Protein AF-A0A8B7Z382-F1 (afdb_monomer_lite)

pLDDT: mean 81.54, std 15.94, range [35.25, 98.12]

Organism: Acanthaster planci (NCBI:txid133434)

Foldseek 3Di:
DQDDDDLVQQDAQHKDKGFHPFFDKDQKDKDKQADPPFFAKEKFQAKKWKFWDPDDDDDTDIDIQQQQPFDKDKPAWDDDPRDILGLNNRRNPDQDDAPPRIRMHGGDHIIMMMTGSVDIGRTRMMMTTHHNDPDDDPPHRYD

Structure (mmCIF, N/CA/C/O backbone):
data_AF-A0A8B7Z382-F1
#
_entry.id   AF-A0A8B7Z382-F1
#
loop_
_atom_site.group_PDB
_atom_site.id
_atom_sit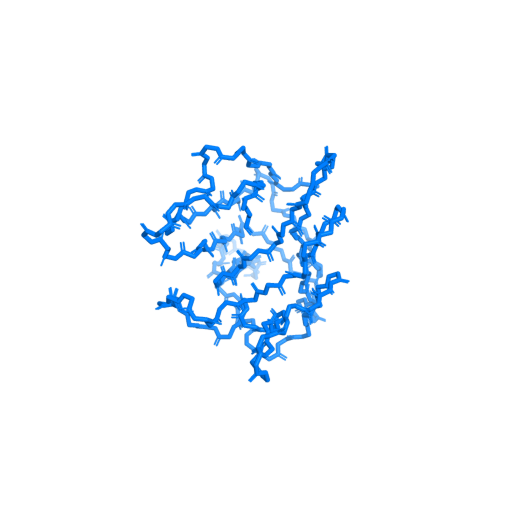e.type_symbol
_atom_site.label_atom_id
_atom_site.label_alt_id
_atom_site.label_comp_id
_atom_site.label_asym_id
_atom_site.label_entity_id
_atom_site.label_seq_id
_atom_site.pdbx_PDB_ins_code
_atom_site.Cartn_x
_atom_site.Cartn_y
_atom_site.Cartn_z
_atom_site.occupancy
_atom_site.B_iso_or_equiv
_atom_site.auth_seq_id
_atom_site.auth_comp_id
_atom_site.auth_asym_id
_atom_site.auth_atom_id
_atom_site.pdbx_PDB_model_num
ATOM 1 N N . MET A 1 1 ? 3.179 12.501 8.494 1.00 68.25 1 MET A N 1
ATOM 2 C CA . MET A 1 1 ? 4.162 11.399 8.485 1.00 68.25 1 MET A CA 1
ATOM 3 C C . MET A 1 1 ? 3.915 10.545 9.719 1.00 68.25 1 MET A C 1
ATOM 5 O O . MET A 1 1 ? 3.814 11.123 10.793 1.00 68.25 1 MET A O 1
ATOM 9 N N . ILE A 1 2 ? 3.714 9.231 9.563 1.00 74.06 2 ILE A N 1
ATOM 10 C CA . ILE A 1 2 ? 3.356 8.308 10.669 1.00 74.06 2 ILE A CA 1
ATOM 11 C C . ILE A 1 2 ? 4.554 7.540 11.237 1.00 74.06 2 ILE A C 1
ATOM 13 O O . ILE A 1 2 ? 4.448 6.920 12.288 1.00 74.06 2 ILE A O 1
ATOM 17 N N . GLY A 1 3 ? 5.683 7.606 10.537 1.00 78.25 3 GLY A N 1
ATOM 18 C CA . GLY A 1 3 ? 6.980 7.091 10.941 1.00 78.25 3 GLY A CA 1
ATOM 19 C C . GLY A 1 3 ? 7.971 7.210 9.788 1.00 78.25 3 GLY A C 1
ATOM 20 O O . GLY A 1 3 ? 7.597 7.608 8.683 1.00 78.25 3 GLY A O 1
ATOM 21 N N . GLN A 1 4 ? 9.226 6.890 10.077 1.00 78.69 4 GLN A N 1
ATOM 22 C CA . GLN A 1 4 ? 10.331 6.836 9.129 1.00 78.69 4 GLN A CA 1
ATOM 23 C C . GLN A 1 4 ? 11.149 5.586 9.450 1.00 78.69 4 GLN A C 1
ATOM 25 O O . GLN A 1 4 ? 11.227 5.184 10.611 1.00 78.69 4 GLN A O 1
ATOM 30 N N . VAL A 1 5 ? 11.710 4.963 8.421 1.00 73.56 5 VAL A N 1
ATOM 31 C CA . VAL A 1 5 ? 12.498 3.737 8.540 1.00 73.56 5 VAL A CA 1
ATOM 32 C C . VAL A 1 5 ? 13.835 3.962 7.862 1.00 73.56 5 VAL A C 1
ATOM 34 O O . VAL A 1 5 ? 13.889 4.500 6.755 1.00 73.56 5 VAL A O 1
ATOM 37 N N . ASP A 1 6 ? 14.903 3.541 8.530 1.00 70.56 6 ASP A N 1
ATOM 38 C CA . ASP A 1 6 ? 16.245 3.562 7.961 1.00 70.56 6 ASP A CA 1
ATOM 39 C C . ASP A 1 6 ? 16.517 2.278 7.169 1.00 70.56 6 ASP A C 1
ATOM 41 O O . ASP A 1 6 ? 15.967 1.212 7.452 1.00 70.56 6 ASP A O 1
ATOM 45 N N . GLY A 1 7 ? 17.442 2.337 6.207 1.00 65.50 7 GLY A N 1
ATOM 46 C CA . GLY A 1 7 ? 17.751 1.195 5.332 1.00 65.50 7 GLY A CA 1
ATOM 47 C C . GLY A 1 7 ? 18.209 -0.080 6.061 1.00 65.50 7 GLY A C 1
ATOM 48 O O . GLY A 1 7 ? 18.122 -1.166 5.502 1.00 65.50 7 GLY A O 1
ATOM 49 N N . ILE A 1 8 ? 18.655 0.024 7.318 1.00 66.44 8 ILE A N 1
ATOM 50 C CA . ILE A 1 8 ? 19.033 -1.128 8.157 1.00 66.44 8 ILE A CA 1
ATOM 51 C C . ILE A 1 8 ? 17.831 -1.889 8.737 1.00 66.44 8 ILE A C 1
ATOM 53 O O . ILE A 1 8 ? 17.980 -3.028 9.170 1.00 66.44 8 ILE A O 1
ATOM 57 N N . GLN A 1 9 ? 16.655 -1.263 8.779 1.00 63.12 9 GLN A N 1
ATOM 58 C CA . GLN A 1 9 ? 15.416 -1.850 9.293 1.00 63.12 9 GLN A CA 1
ATOM 59 C C . GLN A 1 9 ? 14.580 -2.470 8.166 1.00 63.12 9 GLN A C 1
ATOM 61 O O . GLN A 1 9 ? 13.842 -3.424 8.402 1.00 63.12 9 GLN A O 1
ATOM 66 N N . ALA A 1 10 ? 14.733 -1.978 6.936 1.00 66.88 10 ALA A N 1
ATOM 67 C CA . ALA A 1 10 ? 14.031 -2.470 5.756 1.00 66.88 10 ALA A CA 1
ATOM 68 C C . ALA A 1 10 ? 14.788 -3.599 5.030 1.00 66.88 10 ALA A C 1
ATOM 70 O O . ALA A 1 10 ? 15.028 -3.557 3.823 1.00 66.88 10 ALA A O 1
ATOM 71 N N . ILE A 1 11 ? 15.189 -4.622 5.784 1.00 68.19 11 ILE A N 1
ATOM 72 C CA . ILE A 1 11 ? 15.828 -5.831 5.242 1.00 68.19 11 ILE A CA 1
ATOM 73 C C . ILE A 1 11 ? 14.790 -6.799 4.659 1.00 68.19 11 ILE A C 1
ATOM 75 O O . ILE A 1 11 ? 13.600 -6.701 4.968 1.00 68.19 11 ILE A O 1
ATOM 79 N N . GLY A 1 12 ? 15.233 -7.743 3.824 1.00 69.12 12 GLY A N 1
ATOM 80 C CA . GLY A 1 12 ? 14.351 -8.740 3.211 1.00 69.12 12 GLY A CA 1
ATOM 81 C C . GLY A 1 12 ? 13.541 -9.530 4.248 1.00 69.12 12 GLY A C 1
ATOM 82 O O . GLY A 1 12 ? 14.067 -9.933 5.285 1.00 69.12 12 GLY A O 1
ATOM 83 N N . GLY A 1 13 ? 12.246 -9.695 3.985 1.00 68.56 13 GLY A N 1
ATOM 84 C CA . GLY A 1 13 ? 11.272 -10.384 4.836 1.00 68.56 13 GLY A CA 1
ATOM 85 C C . GLY A 1 13 ? 10.841 -9.634 6.098 1.00 68.56 13 GLY A C 1
ATOM 86 O O . GLY A 1 13 ? 9.985 -10.127 6.842 1.00 68.56 13 GLY A O 1
ATOM 87 N N . ALA A 1 14 ? 11.393 -8.439 6.343 1.00 75.94 14 ALA A N 1
ATOM 88 C CA . ALA A 1 14 ? 10.993 -7.601 7.464 1.00 75.94 14 ALA A CA 1
ATOM 89 C C . ALA A 1 14 ? 9.522 -7.183 7.357 1.00 75.94 14 ALA A C 1
ATOM 91 O O . ALA A 1 14 ? 8.980 -6.963 6.271 1.00 75.94 14 ALA A O 1
ATOM 92 N N . VAL A 1 15 ? 8.888 -7.030 8.519 1.00 82.94 15 VAL A N 1
ATOM 93 C CA . VAL A 1 15 ? 7.599 -6.353 8.645 1.00 82.94 15 VAL A CA 1
ATOM 94 C C . VAL A 1 15 ? 7.831 -5.071 9.429 1.00 82.94 15 VAL A C 1
ATOM 96 O O . VAL A 1 15 ? 8.203 -5.110 10.601 1.00 82.94 15 VAL A O 1
ATOM 99 N N . LEU A 1 16 ? 7.633 -3.939 8.766 1.00 85.25 16 LEU A N 1
ATOM 100 C CA . LEU A 1 16 ? 7.746 -2.610 9.345 1.00 85.25 16 LEU A CA 1
ATOM 101 C C . LEU A 1 16 ? 6.380 -2.208 9.891 1.00 85.25 16 LEU A C 1
ATOM 103 O O . LEU A 1 16 ? 5.424 -2.055 9.132 1.00 85.25 16 LEU A O 1
ATOM 107 N N . GLU A 1 17 ? 6.277 -2.055 11.209 1.00 88.75 17 GLU A N 1
ATOM 108 C CA . GLU A 1 17 ? 5.040 -1.640 11.867 1.00 88.75 17 GLU A CA 1
ATOM 109 C C . GLU A 1 17 ? 5.113 -0.179 12.318 1.00 88.75 17 GLU A C 1
ATOM 111 O O . GLU A 1 17 ? 6.026 0.235 13.028 1.00 88.75 17 GLU A O 1
ATOM 116 N N . PHE A 1 18 ? 4.090 0.588 11.949 1.00 87.81 18 PHE A N 1
ATOM 117 C CA . PHE A 1 18 ? 3.899 1.978 12.333 1.00 87.81 18 PHE A CA 1
ATOM 118 C C . PHE A 1 18 ? 2.635 2.103 13.174 1.00 87.81 18 PHE A C 1
ATOM 120 O O . PHE A 1 18 ? 1.518 1.912 12.684 1.00 87.81 18 PHE A O 1
ATOM 127 N N . THR A 1 19 ? 2.811 2.448 14.446 1.00 89.62 19 THR A N 1
ATOM 128 C CA . THR A 1 19 ? 1.722 2.669 15.401 1.00 89.62 19 THR A CA 1
ATOM 129 C C . THR A 1 19 ? 1.770 4.111 15.900 1.00 89.62 19 THR A C 1
ATOM 131 O O . THR A 1 19 ? 2.568 4.406 16.791 1.00 89.62 19 THR A O 1
ATOM 134 N N . PRO A 1 20 ? 0.969 5.032 15.336 1.00 84.12 20 PRO A N 1
ATOM 135 C CA . PRO A 1 20 ? 0.958 6.414 15.795 1.00 84.12 20 PRO A CA 1
ATOM 136 C C . PRO A 1 20 ? 0.501 6.504 17.260 1.00 84.12 20 PRO A C 1
ATOM 138 O O . PRO A 1 20 ? -0.427 5.805 17.671 1.00 84.12 20 PRO A O 1
ATOM 141 N N . GLU A 1 21 ? 1.149 7.377 18.039 1.00 81.00 21 GLU A N 1
ATOM 142 C CA . GLU A 1 21 ? 0.860 7.576 19.471 1.00 81.00 21 GLU A CA 1
ATOM 143 C C . GLU A 1 21 ? -0.598 7.985 19.721 1.00 81.00 21 GLU A C 1
ATOM 145 O O . GLU A 1 21 ? -1.240 7.527 20.666 1.00 81.00 21 GLU A O 1
ATOM 150 N N . LEU A 1 22 ? -1.133 8.820 18.828 1.00 83.31 22 LEU A N 1
ATOM 151 C CA . LEU A 1 22 ? -2.544 9.171 18.748 1.00 83.31 22 LEU A CA 1
ATOM 152 C C . LEU A 1 22 ? -3.106 8.629 17.440 1.00 83.31 22 LEU A C 1
ATOM 154 O O . LEU A 1 22 ? -2.483 8.781 16.390 1.00 83.31 22 LEU A O 1
ATOM 158 N N . TYR A 1 23 ? -4.294 8.024 17.491 1.00 85.25 23 TYR A N 1
ATOM 159 C CA . TYR A 1 23 ? -4.944 7.541 16.278 1.00 85.25 23 TYR A CA 1
ATOM 160 C C . TYR A 1 23 ? -5.093 8.675 15.272 1.00 85.25 23 TYR A C 1
ATOM 162 O O . TYR A 1 23 ? -5.557 9.767 15.604 1.00 85.25 23 TYR A O 1
ATOM 170 N N . ILE A 1 24 ? -4.709 8.399 14.033 1.00 90.25 24 ILE A N 1
ATOM 171 C CA . ILE A 1 24 ? -4.814 9.369 12.951 1.00 90.25 24 ILE A CA 1
ATOM 172 C C . ILE A 1 24 ? -6.045 9.057 12.118 1.00 90.25 24 ILE A C 1
ATOM 174 O O . ILE A 1 24 ? -6.408 7.897 11.943 1.00 90.25 24 ILE A O 1
ATOM 178 N N . THR A 1 25 ? -6.678 10.078 11.556 1.00 92.69 25 THR A N 1
ATOM 179 C CA . THR A 1 25 ? -7.705 9.861 10.537 1.00 92.69 25 THR A CA 1
ATOM 180 C C . THR A 1 25 ? -7.086 10.033 9.160 1.00 92.69 25 THR A C 1
ATOM 182 O O . THR A 1 25 ? -6.406 11.024 8.902 1.00 92.69 25 THR A O 1
ATOM 185 N N . ALA A 1 26 ? -7.285 9.060 8.273 1.00 94.38 26 ALA A N 1
ATOM 186 C CA . ALA A 1 26 ? -6.768 9.146 6.914 1.00 94.38 26 ALA A CA 1
ATOM 187 C C . ALA A 1 26 ? -7.673 8.428 5.913 1.00 94.38 26 ALA A C 1
ATOM 189 O O . ALA A 1 26 ? -8.323 7.433 6.229 1.00 94.38 26 ALA A O 1
ATOM 190 N N . ARG A 1 27 ? -7.687 8.946 4.683 1.00 96.62 27 ARG A N 1
ATOM 191 C CA . ARG A 1 27 ? -8.274 8.287 3.506 1.00 96.62 27 ARG A 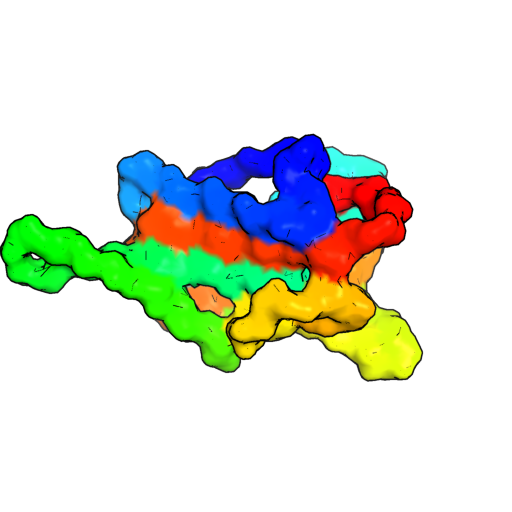CA 1
ATOM 192 C C . ARG A 1 27 ? -7.216 7.633 2.620 1.00 96.62 27 ARG A C 1
ATOM 194 O O . ARG A 1 27 ? -7.541 6.736 1.852 1.00 96.62 27 ARG A O 1
ATOM 201 N N . TYR A 1 28 ? -5.972 8.081 2.720 1.00 96.25 28 TYR A N 1
ATOM 202 C CA . TYR A 1 28 ? -4.863 7.595 1.913 1.00 96.25 28 TYR A CA 1
ATOM 203 C C . TYR A 1 28 ? -3.724 7.160 2.823 1.00 96.25 28 TYR A C 1
ATOM 205 O O . TYR A 1 28 ? -3.493 7.779 3.863 1.00 96.25 28 TYR A O 1
ATOM 213 N N . VAL A 1 29 ? -3.022 6.110 2.414 1.00 95.25 29 VAL A N 1
ATOM 214 C CA . VAL A 1 29 ? -1.742 5.694 2.994 1.00 95.25 29 VAL A CA 1
ATOM 215 C C . VAL A 1 29 ? -0.735 5.697 1.857 1.00 95.25 29 VAL A C 1
ATOM 217 O O . VAL A 1 29 ? -1.020 5.122 0.805 1.00 95.25 29 VAL A O 1
ATOM 220 N N . SER A 1 30 ? 0.400 6.362 2.055 1.00 93.81 30 SER A N 1
ATOM 221 C CA . SER A 1 30 ? 1.501 6.403 1.096 1.00 93.81 30 SER A CA 1
ATOM 222 C C . SER A 1 30 ? 2.800 5.919 1.721 1.00 93.81 30 SER A C 1
ATOM 224 O O . SER A 1 30 ? 2.996 5.995 2.937 1.00 93.81 30 SER A O 1
ATOM 226 N N . VAL A 1 31 ? 3.661 5.405 0.853 1.00 90.38 31 VAL A N 1
ATOM 227 C CA . VAL A 1 31 ? 5.044 5.045 1.125 1.00 90.38 31 VAL A CA 1
ATOM 228 C C . VAL A 1 31 ? 5.894 5.872 0.179 1.00 90.38 31 VAL A C 1
ATOM 230 O O . VAL A 1 31 ? 5.748 5.754 -1.037 1.00 90.38 31 VAL A O 1
ATOM 233 N N . ASP A 1 32 ? 6.755 6.710 0.743 1.00 87.00 32 ASP A N 1
ATOM 234 C CA . ASP A 1 32 ? 7.536 7.700 0.011 1.00 87.00 32 ASP A CA 1
ATOM 235 C C . ASP A 1 32 ? 9.017 7.548 0.384 1.00 87.00 32 ASP A C 1
ATOM 237 O O . ASP A 1 32 ? 9.374 7.629 1.563 1.00 87.00 32 ASP A O 1
ATOM 241 N N . ILE A 1 33 ? 9.892 7.356 -0.607 1.00 80.19 33 ILE A N 1
ATOM 242 C CA . ILE A 1 33 ? 11.347 7.383 -0.401 1.00 80.19 33 ILE A CA 1
ATOM 243 C C . ILE A 1 33 ? 11.840 8.772 -0.791 1.00 80.19 33 ILE A C 1
ATOM 245 O O . ILE A 1 33 ? 11.987 9.086 -1.968 1.00 80.19 33 ILE A O 1
ATOM 249 N N . ILE A 1 34 ? 12.075 9.627 0.202 1.00 72.62 34 ILE A N 1
ATOM 250 C CA . ILE A 1 34 ? 12.425 11.036 -0.015 1.00 72.62 34 ILE A CA 1
ATOM 251 C C . ILE A 1 34 ? 13.943 11.225 0.074 1.00 72.62 34 ILE A C 1
ATOM 253 O O . ILE A 1 34 ? 14.590 10.711 0.984 1.00 72.62 34 ILE A O 1
ATOM 257 N N . GLY A 1 35 ? 14.510 12.02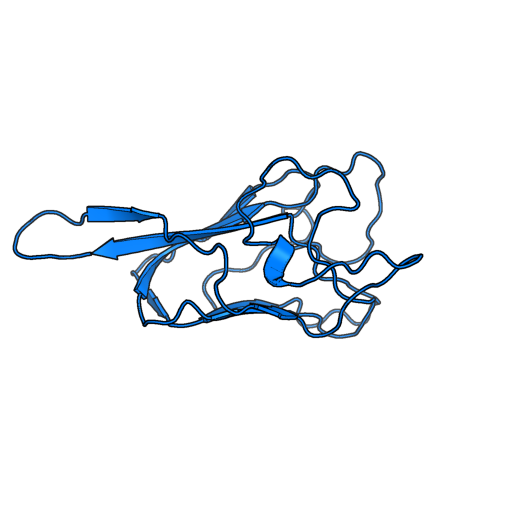3 -0.835 1.00 64.69 35 GLY A N 1
ATOM 258 C CA . GLY A 1 35 ? 15.876 12.540 -0.695 1.00 64.69 35 GLY A CA 1
ATOM 259 C C . GLY A 1 35 ? 16.995 11.585 -1.115 1.00 64.69 35 GLY A C 1
ATOM 260 O O . GLY A 1 35 ? 18.162 11.864 -0.842 1.00 64.69 35 GLY A O 1
ATOM 261 N N . SER A 1 36 ? 16.688 10.480 -1.800 1.00 59.72 36 SER A N 1
ATOM 262 C CA . SER A 1 36 ? 17.733 9.666 -2.420 1.00 59.72 36 SER A CA 1
ATOM 263 C C . SER A 1 36 ? 18.235 10.342 -3.699 1.00 59.72 36 SER A C 1
ATOM 265 O O . SER A 1 36 ? 17.537 10.346 -4.708 1.00 59.72 36 SER A O 1
ATOM 267 N N . SER A 1 37 ? 19.478 10.831 -3.712 1.00 59.00 37 SER A N 1
ATOM 268 C CA . SER A 1 37 ? 20.183 11.257 -4.938 1.00 59.00 37 SER A CA 1
ATOM 269 C C . SER A 1 37 ? 20.574 10.084 -5.859 1.00 59.00 37 SER A C 1
ATOM 271 O O . SER A 1 37 ? 21.351 10.250 -6.799 1.00 59.00 37 SER A O 1
ATOM 273 N N . TYR A 1 38 ? 20.046 8.889 -5.582 1.00 62.34 38 TYR A N 1
ATOM 274 C CA . TYR A 1 38 ? 20.330 7.643 -6.276 1.00 62.34 38 TYR A CA 1
ATOM 275 C C . TYR A 1 38 ? 19.051 6.986 -6.796 1.00 62.34 38 TYR A C 1
ATOM 277 O O . TYR A 1 38 ? 17.950 7.222 -6.309 1.00 62.34 38 TYR A O 1
ATOM 285 N N . GLN A 1 39 ? 19.279 6.119 -7.775 1.00 67.69 39 GLN A N 1
ATOM 286 C CA . GLN A 1 39 ? 18.396 5.138 -8.393 1.00 67.69 39 GLN A CA 1
ATOM 287 C C . GLN A 1 39 ? 17.699 4.229 -7.356 1.00 67.69 39 GLN A C 1
ATOM 289 O O . GLN A 1 39 ? 18.205 3.154 -7.049 1.00 67.69 39 GLN A O 1
ATOM 294 N N . THR A 1 40 ? 16.551 4.648 -6.816 1.00 77.81 40 THR A N 1
ATOM 295 C CA . THR A 1 40 ? 15.767 3.879 -5.831 1.00 77.81 40 THR A CA 1
ATOM 296 C C . THR A 1 40 ? 14.485 3.311 -6.434 1.00 77.81 40 THR A C 1
ATOM 298 O O . THR A 1 40 ? 14.016 3.754 -7.486 1.00 77.81 40 THR A O 1
ATOM 301 N N . ILE A 1 41 ? 13.925 2.302 -5.765 1.00 80.88 41 ILE A N 1
ATOM 302 C CA . ILE A 1 41 ? 12.619 1.715 -6.077 1.00 80.88 41 ILE A CA 1
ATOM 303 C C . ILE A 1 41 ? 11.790 1.606 -4.798 1.00 80.88 41 ILE A C 1
ATOM 305 O O . ILE A 1 41 ? 12.353 1.403 -3.726 1.00 80.88 41 ILE A O 1
ATOM 309 N N . VAL A 1 42 ? 10.464 1.683 -4.921 1.00 85.56 42 VAL A N 1
ATOM 310 C CA . VAL A 1 42 ? 9.539 1.173 -3.896 1.00 85.56 42 VAL A CA 1
ATOM 311 C C . VAL A 1 42 ? 9.104 -0.218 -4.328 1.00 85.56 42 VAL A C 1
ATOM 313 O O . VAL A 1 42 ? 8.619 -0.390 -5.452 1.00 85.56 42 VAL A O 1
ATOM 316 N N . GLN A 1 43 ? 9.277 -1.202 -3.448 1.00 85.81 43 GLN A N 1
ATOM 317 C CA . GLN A 1 43 ? 8.875 -2.578 -3.699 1.00 85.81 43 GLN A CA 1
ATOM 318 C C . GLN A 1 43 ? 8.204 -3.165 -2.460 1.00 85.81 43 GLN A C 1
ATOM 320 O O . GLN A 1 43 ? 8.861 -3.431 -1.462 1.00 85.81 43 GLN A O 1
ATOM 325 N N . LEU A 1 44 ? 6.897 -3.405 -2.558 1.00 88.00 44 LEU A N 1
ATOM 326 C CA . LEU A 1 44 ? 6.054 -3.795 -1.431 1.00 88.00 44 LEU A CA 1
ATOM 327 C C . LEU A 1 44 ? 5.446 -5.171 -1.695 1.00 88.00 44 LEU A C 1
ATOM 329 O O . LEU A 1 44 ? 4.862 -5.402 -2.760 1.00 88.00 44 LEU A O 1
ATOM 333 N N . THR A 1 45 ? 5.563 -6.072 -0.719 1.00 89.56 45 THR A N 1
ATOM 334 C CA . THR A 1 45 ? 4.878 -7.371 -0.760 1.00 89.56 45 THR A CA 1
ATOM 335 C C . THR A 1 45 ? 3.437 -7.217 -0.322 1.00 89.56 45 THR A C 1
ATOM 337 O O . THR A 1 45 ? 2.546 -7.585 -1.068 1.00 89.56 45 THR A O 1
ATOM 340 N N . GLU A 1 46 ? 3.211 -6.653 0.866 1.00 91.56 46 GLU A N 1
ATOM 341 C CA . GLU A 1 46 ? 1.861 -6.422 1.379 1.00 91.56 46 GLU A CA 1
ATOM 342 C C . GLU A 1 46 ? 1.834 -5.212 2.321 1.00 91.56 46 GLU A C 1
ATOM 344 O O . GLU A 1 46 ? 2.697 -5.058 3.187 1.00 91.56 46 GLU A O 1
ATOM 349 N N . VAL A 1 47 ? 0.800 -4.386 2.203 1.00 92.94 47 VAL A N 1
ATOM 350 C CA . VAL A 1 47 ? 0.455 -3.301 3.116 1.00 92.94 47 VAL A CA 1
ATOM 351 C C . VAL A 1 47 ? -0.819 -3.688 3.851 1.00 92.94 47 VAL A C 1
ATOM 353 O O . VAL A 1 47 ? -1.841 -3.992 3.249 1.00 92.94 47 VAL A O 1
ATOM 356 N N . MET A 1 48 ? -0.784 -3.632 5.177 1.00 95.06 48 MET A N 1
ATOM 357 C CA . MET A 1 48 ? -1.908 -3.957 6.049 1.00 95.06 48 MET A CA 1
ATOM 358 C C . MET A 1 48 ? -2.258 -2.739 6.894 1.00 95.06 48 MET A C 1
ATOM 360 O O . MET A 1 48 ? -1.389 -2.122 7.511 1.00 95.06 48 MET A O 1
ATOM 364 N N . VAL A 1 49 ? -3.545 -2.400 6.963 1.00 95.88 49 VAL A N 1
ATOM 365 C CA . VAL A 1 49 ? -4.033 -1.260 7.749 1.00 95.88 49 VAL A CA 1
ATOM 366 C C . VAL A 1 49 ? -5.036 -1.744 8.780 1.00 95.88 49 VAL A C 1
ATOM 368 O O . VAL A 1 49 ? -5.959 -2.497 8.475 1.00 95.88 49 VAL A O 1
ATOM 371 N N . GLU A 1 50 ? -4.865 -1.282 10.010 1.00 95.50 50 GLU A N 1
ATOM 372 C CA . GLU A 1 50 ? -5.748 -1.586 11.121 1.00 95.50 50 GLU A CA 1
ATOM 373 C C . GLU A 1 50 ? -6.415 -0.309 11.626 1.00 95.50 50 GLU A C 1
ATOM 375 O O . GLU A 1 50 ? -5.749 0.654 12.028 1.00 95.50 50 GLU A O 1
ATOM 380 N N . GLU A 1 51 ? -7.744 -0.316 11.622 1.00 94.25 51 GLU A N 1
ATOM 381 C CA . GLU A 1 51 ? -8.556 0.761 12.161 1.00 94.25 51 GLU A CA 1
ATOM 382 C C . GLU A 1 51 ? -8.997 0.479 13.599 1.00 94.25 51 GLU A C 1
ATOM 384 O O . GLU A 1 51 ? -8.998 -0.657 14.097 1.00 94.25 51 GLU A O 1
ATOM 389 N N . VAL A 1 52 ? -9.396 1.551 14.270 1.00 91.31 52 VAL A N 1
ATOM 390 C CA . VAL A 1 52 ? -10.036 1.512 15.574 1.00 91.31 52 VAL A CA 1
ATOM 391 C C . VAL A 1 52 ? -11.351 2.275 15.525 1.00 91.31 52 VAL A C 1
ATOM 393 O O . VAL A 1 52 ? -11.404 3.435 15.125 1.00 91.31 52 VAL A O 1
ATOM 396 N N . THR A 1 53 ? -12.430 1.624 15.946 1.00 84.50 53 THR A N 1
ATOM 397 C CA . THR A 1 53 ? -13.762 2.231 15.993 1.00 84.50 53 THR A CA 1
ATOM 398 C C . THR A 1 53 ? -14.214 2.391 17.434 1.00 84.50 53 THR A C 1
ATOM 400 O O . THR A 1 53 ? -14.166 1.446 18.223 1.00 84.50 53 THR A O 1
ATOM 403 N N . THR A 1 54 ? -14.699 3.582 17.771 1.00 69.81 54 THR A N 1
ATOM 404 C CA . THR A 1 54 ? -15.297 3.911 19.069 1.00 69.81 54 THR A CA 1
ATOM 405 C C . THR A 1 54 ? -16.821 3.923 18.951 1.00 69.81 54 THR A C 1
ATOM 407 O O . THR A 1 54 ? -17.482 4.934 19.180 1.00 69.81 54 THR A O 1
ATOM 410 N N . ALA A 1 55 ? -17.405 2.793 18.549 1.00 61.19 55 ALA A N 1
ATOM 411 C CA . ALA A 1 55 ? -18.855 2.656 18.489 1.00 61.19 55 ALA A CA 1
ATOM 412 C C . ALA A 1 55 ? -19.412 2.527 19.918 1.00 61.19 55 ALA A C 1
ATOM 414 O O . ALA A 1 55 ? -19.347 1.467 20.527 1.00 61.19 55 ALA A O 1
ATOM 415 N N . THR A 1 56 ? -19.916 3.645 20.451 1.00 59.69 56 THR A N 1
ATOM 416 C CA . THR A 1 56 ? -20.768 3.755 21.652 1.00 59.69 56 THR A CA 1
ATOM 417 C C . THR A 1 56 ? -20.273 3.026 22.914 1.00 59.69 56 THR A C 1
ATOM 419 O O . THR A 1 56 ? -20.586 1.871 23.175 1.00 59.69 56 THR A O 1
ATOM 422 N N . THR A 1 57 ? -19.592 3.799 23.770 1.00 59.97 57 THR A N 1
ATOM 423 C CA . THR A 1 57 ? -19.304 3.557 25.201 1.00 59.97 57 THR A CA 1
ATOM 424 C C . THR A 1 57 ? -18.396 2.367 25.579 1.00 59.97 57 THR A C 1
ATOM 426 O O . THR A 1 57 ? -18.816 1.226 25.699 1.00 59.97 57 THR A O 1
ATOM 429 N N . LYS A 1 58 ? -17.154 2.738 25.941 1.00 62.59 58 LYS A N 1
ATOM 430 C CA . LYS A 1 58 ? 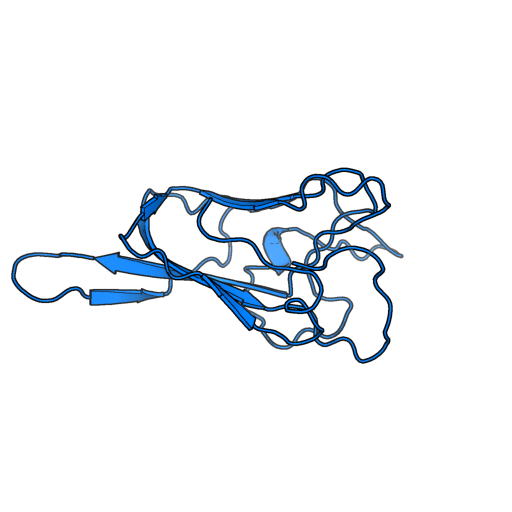-16.135 2.056 26.776 1.00 62.59 58 LYS A CA 1
ATOM 431 C C . LYS A 1 58 ? -15.159 1.041 26.170 1.00 62.59 58 LYS A C 1
ATOM 433 O O . LYS A 1 58 ? -14.155 0.797 26.834 1.00 62.59 58 LYS A O 1
ATOM 438 N N . GLN A 1 59 ? -15.318 0.541 24.944 1.00 63.12 59 GLN A N 1
ATOM 439 C CA . GLN A 1 59 ? -14.274 -0.306 24.338 1.00 63.12 59 GLN A CA 1
ATOM 440 C C . GLN A 1 59 ? -13.968 0.058 22.888 1.00 63.12 59 GLN A C 1
ATOM 442 O O . GLN A 1 59 ? -14.834 0.064 22.021 1.00 63.12 59 GLN A O 1
ATOM 447 N N . ALA A 1 60 ? -12.695 0.360 22.641 1.00 75.75 60 ALA A N 1
ATOM 448 C CA . ALA A 1 60 ? -12.149 0.551 21.311 1.00 75.75 60 ALA A CA 1
ATOM 449 C C . ALA A 1 60 ? -12.039 -0.812 20.613 1.00 75.75 60 ALA A C 1
ATOM 451 O O . ALA A 1 60 ? -11.255 -1.666 21.036 1.00 75.75 60 ALA A O 1
ATOM 452 N N . THR A 1 61 ? -12.822 -1.029 19.556 1.00 86.00 61 THR A N 1
ATOM 453 C CA . THR A 1 61 ? -12.736 -2.257 18.756 1.00 86.00 61 THR A CA 1
ATOM 454 C C . THR A 1 61 ? -11.681 -2.088 17.675 1.00 86.00 61 THR A C 1
ATOM 456 O O . THR A 1 61 ? -11.614 -1.055 17.012 1.00 86.00 61 THR A O 1
ATOM 459 N N . ARG A 1 62 ? -10.840 -3.108 17.516 1.00 91.06 62 ARG A N 1
ATOM 460 C CA . ARG A 1 62 ? -9.736 -3.158 16.557 1.00 91.06 62 ARG A CA 1
ATOM 461 C C . ARG A 1 62 ? -10.170 -3.967 15.343 1.00 91.06 62 ARG A C 1
ATOM 463 O O . ARG A 1 62 ? -10.733 -5.045 15.525 1.00 91.06 62 ARG A O 1
ATOM 470 N N . LYS A 1 63 ? -9.909 -3.474 14.135 1.00 93.06 63 LYS A N 1
ATOM 471 C CA . LYS A 1 63 ? -10.330 -4.149 12.905 1.00 93.06 63 LYS A CA 1
ATOM 472 C C . LYS A 1 63 ? -9.295 -3.990 11.796 1.00 93.06 63 LYS A C 1
ATOM 474 O O . LYS A 1 63 ? -8.900 -2.876 11.472 1.00 93.06 63 LYS A O 1
ATOM 479 N N . ALA A 1 64 ? -8.898 -5.102 11.184 1.00 95.19 64 ALA A N 1
ATOM 480 C CA . ALA A 1 64 ? -8.116 -5.079 9.953 1.00 95.19 64 ALA A CA 1
ATOM 481 C C . ALA A 1 64 ? -8.991 -4.618 8.776 1.00 95.19 64 ALA A C 1
ATOM 483 O O . ALA A 1 64 ? -10.127 -5.076 8.610 1.00 95.19 64 ALA A O 1
ATOM 484 N N . LEU A 1 65 ? -8.470 -3.705 7.960 1.00 95.62 65 LEU A N 1
ATOM 485 C CA . LEU A 1 65 ? -9.122 -3.270 6.734 1.00 95.62 65 LEU A CA 1
ATOM 486 C C . LEU A 1 65 ? -8.853 -4.279 5.615 1.00 95.62 65 LEU A C 1
ATOM 488 O O . LEU A 1 65 ? -7.706 -4.602 5.331 1.00 95.62 65 LEU A O 1
ATOM 492 N N . LEU A 1 66 ? -9.910 -4.722 4.932 1.00 96.00 66 LEU A N 1
ATOM 493 C CA . LEU A 1 66 ? -9.780 -5.471 3.681 1.00 96.00 66 LEU A CA 1
ATOM 494 C C . LEU A 1 66 ? -9.376 -4.508 2.560 1.00 96.00 66 LEU A C 1
ATOM 496 O O . LEU A 1 66 ? -10.200 -3.680 2.162 1.00 96.00 66 LEU A O 1
ATOM 500 N N . LEU A 1 67 ? -8.131 -4.583 2.089 1.00 96.50 67 LEU A N 1
ATOM 501 C CA . LEU A 1 67 ? -7.582 -3.671 1.076 1.00 96.50 67 LEU A CA 1
ATOM 502 C C . LEU A 1 67 ? -7.660 -4.216 -0.359 1.00 96.50 67 LEU A C 1
ATOM 504 O O . LEU A 1 67 ? -7.586 -3.429 -1.301 1.00 96.50 67 LEU A O 1
ATOM 508 N N . THR A 1 68 ? -7.899 -5.517 -0.528 1.00 95.62 68 THR A N 1
ATOM 509 C CA . THR A 1 68 ? -8.034 -6.167 -1.836 1.00 95.62 68 THR A CA 1
ATOM 510 C C . THR A 1 68 ? -9.075 -5.476 -2.710 1.00 95.62 68 THR A C 1
ATOM 512 O O . THR A 1 68 ? -10.207 -5.230 -2.291 1.00 95.62 68 THR A O 1
ATOM 515 N N . GLY A 1 69 ? -8.674 -5.145 -3.939 1.00 94.50 69 GLY A N 1
ATOM 516 C CA . GLY A 1 69 ? -9.518 -4.459 -4.919 1.00 94.50 69 GLY A CA 1
ATOM 517 C C . GLY A 1 69 ? -9.707 -2.958 -4.674 1.00 94.50 69 GLY A C 1
ATOM 518 O O . GLY A 1 69 ? -10.394 -2.307 -5.462 1.00 94.50 69 GLY A O 1
ATOM 519 N N . ARG A 1 70 ? -9.113 -2.375 -3.621 1.00 96.75 70 ARG A N 1
ATOM 520 C CA . ARG A 1 70 ? -9.128 -0.917 -3.441 1.00 96.75 70 ARG A CA 1
ATOM 521 C C . ARG A 1 70 ? -8.188 -0.235 -4.446 1.00 96.75 70 ARG A C 1
ATOM 523 O O . ARG A 1 70 ? -7.161 -0.811 -4.802 1.00 96.75 70 ARG A O 1
ATOM 530 N N . PRO A 1 71 ? -8.494 1.000 -4.890 1.00 98.12 71 PRO A N 1
ATOM 531 C CA . PRO A 1 71 ? -7.630 1.717 -5.820 1.00 98.12 71 PRO A CA 1
ATOM 532 C C . PRO A 1 71 ? -6.256 2.003 -5.209 1.00 98.12 71 PRO A C 1
ATOM 534 O O . PRO A 1 71 ? -6.156 2.637 -4.157 1.00 98.12 71 PRO A O 1
ATOM 537 N N . SER A 1 72 ? -5.207 1.587 -5.907 1.00 97.50 72 SER A N 1
ATOM 538 C CA . SER A 1 72 ? -3.809 1.822 -5.548 1.00 97.50 72 SER A CA 1
ATOM 539 C C . SER A 1 72 ? -3.036 2.331 -6.758 1.00 97.50 72 SER A C 1
ATOM 541 O O . SER A 1 72 ? -3.269 1.864 -7.875 1.00 97.50 72 SER A O 1
ATOM 543 N N . SER A 1 73 ? -2.080 3.220 -6.522 1.00 98.00 73 SER A N 1
ATOM 544 C CA . SER A 1 73 ? -1.224 3.814 -7.545 1.00 98.00 73 SER A CA 1
ATOM 545 C C . SER A 1 73 ? 0.222 3.837 -7.074 1.00 98.00 73 SER A C 1
ATOM 547 O O . SER A 1 73 ? 0.499 3.848 -5.879 1.00 98.00 73 SER A O 1
ATOM 549 N N . GLN A 1 74 ? 1.143 3.888 -8.024 1.00 96.94 74 GLN A N 1
ATOM 550 C CA . GLN A 1 74 ? 2.567 4.067 -7.769 1.00 96.94 74 GLN A CA 1
ATOM 551 C C . GLN A 1 74 ? 3.151 5.010 -8.818 1.00 96.94 74 GLN A C 1
ATOM 553 O O . GLN A 1 74 ? 2.577 5.167 -9.899 1.00 96.94 74 GLN A O 1
ATOM 558 N N . SER A 1 75 ? 4.274 5.643 -8.496 1.00 95.94 75 SER A N 1
ATOM 559 C CA . SER A 1 75 ? 4.905 6.682 -9.319 1.00 95.94 75 SER A CA 1
ATOM 560 C C . SER A 1 75 ? 5.285 6.213 -10.724 1.00 95.94 75 SER A C 1
ATOM 562 O O . SER A 1 75 ? 5.265 6.996 -11.672 1.00 95.94 75 SER A O 1
ATOM 564 N N . SER A 1 76 ? 5.629 4.936 -10.866 1.00 95.00 76 SER A N 1
ATOM 565 C CA . SER A 1 76 ? 5.849 4.258 -12.141 1.00 95.00 76 SER A CA 1
ATOM 566 C C . SER A 1 76 ? 5.680 2.752 -11.961 1.00 95.00 76 SER A C 1
ATOM 568 O O . SER A 1 76 ? 5.717 2.266 -10.837 1.00 95.00 76 SER A O 1
ATOM 570 N N . THR A 1 77 ? 5.513 1.997 -13.046 1.00 95.19 77 THR A N 1
ATOM 571 C CA . THR A 1 77 ? 5.349 0.537 -12.981 1.00 95.19 77 THR A CA 1
ATOM 572 C C . THR A 1 77 ? 6.492 -0.166 -13.684 1.00 95.19 77 THR A C 1
ATOM 574 O O . THR A 1 77 ? 6.693 0.038 -14.883 1.00 95.19 77 THR A O 1
ATOM 577 N N . PHE A 1 78 ? 7.212 -1.009 -12.943 1.00 91.94 78 PHE A N 1
ATOM 578 C CA . PHE A 1 78 ? 8.209 -1.898 -13.525 1.00 91.94 78 PHE A CA 1
ATOM 579 C C . PHE A 1 78 ? 7.529 -2.990 -14.352 1.00 91.94 78 PHE A C 1
ATOM 581 O O . PHE A 1 78 ? 6.533 -3.584 -13.928 1.00 91.94 78 PHE A O 1
ATOM 588 N N . THR A 1 79 ? 8.064 -3.231 -15.546 1.00 91.25 79 THR A N 1
ATOM 589 C CA . THR A 1 79 ? 7.608 -4.288 -16.450 1.00 91.25 79 THR A CA 1
ATOM 590 C C . THR A 1 79 ? 8.821 -5.027 -16.985 1.00 91.25 79 THR A C 1
ATOM 592 O O . THR A 1 79 ? 9.703 -4.401 -17.569 1.00 91.25 79 THR A O 1
ATOM 595 N N . ASP A 1 80 ? 8.843 -6.345 -16.825 1.00 85.50 80 ASP A N 1
ATOM 596 C CA . ASP A 1 80 ? 9.869 -7.211 -17.403 1.00 85.50 80 ASP A CA 1
ATOM 597 C C . ASP A 1 80 ? 9.200 -8.369 -18.135 1.00 85.50 80 ASP A C 1
ATOM 599 O O . ASP A 1 80 ? 8.361 -9.070 -17.575 1.00 85.50 80 ASP A O 1
ATOM 603 N N . SER A 1 81 ? 9.546 -8.545 -19.411 1.00 86.19 81 SER A N 1
ATOM 604 C CA . SER A 1 81 ? 9.097 -9.676 -20.232 1.00 86.19 81 SER A CA 1
ATOM 605 C C . SER A 1 81 ? 7.571 -9.902 -20.234 1.00 86.19 81 SER A C 1
ATOM 607 O O . SER A 1 81 ? 7.092 -11.025 -20.368 1.00 86.19 81 SER A O 1
ATOM 609 N N . GLY A 1 82 ? 6.797 -8.817 -20.102 1.00 83.06 82 GLY A N 1
ATOM 610 C CA . GLY A 1 82 ? 5.330 -8.832 -20.061 1.00 83.06 82 GLY A CA 1
ATOM 611 C C . GLY A 1 82 ? 4.718 -8.963 -18.661 1.00 83.06 82 GLY A C 1
ATOM 612 O O . GLY A 1 82 ? 3.509 -8.788 -18.523 1.00 83.06 82 GLY A O 1
ATOM 613 N N . ASP A 1 83 ? 5.519 -9.201 -17.621 1.00 86.38 83 ASP A N 1
ATOM 614 C CA . ASP A 1 83 ? 5.066 -9.187 -16.231 1.00 86.38 83 ASP A CA 1
ATOM 615 C C . ASP A 1 83 ? 5.119 -7.766 -15.651 1.00 86.38 83 ASP A C 1
ATOM 617 O O . ASP A 1 83 ? 6.186 -7.165 -15.522 1.00 86.38 83 ASP A O 1
ATOM 621 N N . MET A 1 84 ? 3.950 -7.224 -15.301 1.00 91.25 84 MET A N 1
ATOM 622 C CA . MET A 1 84 ? 3.804 -5.886 -14.724 1.00 91.25 84 MET A CA 1
ATOM 623 C C . MET A 1 84 ? 3.705 -5.953 -13.199 1.00 91.25 84 MET A C 1
ATOM 625 O O . MET A 1 84 ? 2.790 -6.568 -12.646 1.00 91.25 84 MET A O 1
ATOM 629 N N . ARG A 1 85 ? 4.585 -5.232 -12.503 1.00 90.56 85 ARG A N 1
ATOM 630 C CA . ARG A 1 85 ? 4.624 -5.157 -11.033 1.00 90.56 85 ARG A CA 1
ATOM 631 C C . ARG A 1 85 ? 3.685 -4.080 -10.498 1.00 90.56 85 ARG A C 1
ATOM 633 O O . ARG A 1 85 ? 4.110 -3.045 -9.989 1.00 90.56 85 ARG A O 1
ATOM 640 N N . LEU A 1 86 ? 2.387 -4.309 -10.687 1.00 94.62 86 LEU A N 1
ATOM 641 C CA . LEU A 1 86 ? 1.317 -3.351 -10.394 1.00 94.62 86 LEU A CA 1
ATOM 642 C C . LEU A 1 86 ? 1.249 -2.963 -8.910 1.00 94.62 86 LEU A C 1
ATOM 644 O O . LEU A 1 86 ? 1.419 -3.812 -8.039 1.00 94.62 86 LEU A O 1
ATOM 648 N N . ALA A 1 87 ? 0.857 -1.714 -8.633 1.00 95.88 87 ALA A N 1
ATOM 649 C CA . ALA A 1 87 ? 0.609 -1.209 -7.278 1.00 95.88 87 ALA A CA 1
ATOM 650 C C . ALA A 1 87 ? -0.365 -2.082 -6.470 1.00 95.88 87 ALA A C 1
ATOM 652 O O . ALA A 1 87 ? -0.202 -2.224 -5.261 1.00 95.88 87 ALA A O 1
ATOM 653 N N . SER A 1 88 ? -1.353 -2.687 -7.135 1.00 95.88 88 SER A N 1
ATOM 654 C CA . SER A 1 88 ? -2.386 -3.501 -6.490 1.00 95.88 88 SER A CA 1
ATOM 655 C C . SER A 1 88 ? -1.858 -4.800 -5.889 1.00 95.88 88 SER A C 1
ATOM 657 O O . SER A 1 88 ? -2.538 -5.375 -5.048 1.00 95.88 88 SER A O 1
ATOM 659 N N . ARG A 1 89 ? -0.664 -5.253 -6.298 1.00 92.62 89 ARG A N 1
ATOM 660 C CA . ARG A 1 89 ? -0.022 -6.447 -5.730 1.00 92.62 89 ARG A CA 1
ATOM 661 C C . ARG A 1 89 ? 0.334 -6.269 -4.256 1.00 92.62 89 ARG A C 1
ATOM 663 O O . ARG A 1 89 ? 0.281 -7.221 -3.505 1.00 92.62 89 ARG A O 1
ATOM 670 N N . ALA A 1 90 ? 0.603 -5.037 -3.821 1.00 92.31 90 ALA A N 1
ATOM 671 C CA . ALA A 1 90 ? 0.898 -4.738 -2.420 1.00 92.31 90 ALA A CA 1
ATOM 672 C C . ALA A 1 90 ? -0.322 -4.832 -1.490 1.00 92.31 90 ALA A C 1
ATOM 674 O O . ALA A 1 90 ? -0.204 -4.539 -0.306 1.00 92.31 90 ALA A O 1
ATOM 675 N N . VAL A 1 91 ? -1.516 -5.098 -2.013 1.00 94.88 91 VAL A N 1
ATOM 676 C CA . VAL A 1 91 ? -2.770 -5.111 -1.243 1.00 94.88 91 VAL A CA 1
ATOM 677 C C . VAL A 1 91 ? -3.695 -6.225 -1.714 1.00 94.88 91 VAL A C 1
ATOM 679 O O . VAL A 1 91 ? -4.915 -6.136 -1.563 1.00 94.88 91 VAL A O 1
ATOM 682 N N . ASP A 1 92 ? -3.143 -7.254 -2.352 1.00 92.56 92 ASP A N 1
ATOM 683 C CA . ASP A 1 92 ? -3.924 -8.359 -2.896 1.00 92.56 92 ASP A CA 1
ATOM 684 C C . ASP A 1 92 ? -4.146 -9.493 -1.880 1.00 92.56 92 ASP A C 1
ATOM 686 O O . ASP A 1 92 ? -4.968 -10.376 -2.137 1.00 92.56 92 ASP A O 1
ATOM 690 N N . GLY A 1 93 ? -3.522 -9.413 -0.698 1.00 89.81 93 GLY A N 1
ATOM 691 C CA . GLY A 1 93 ? -3.696 -10.346 0.411 1.00 89.81 93 GLY A CA 1
ATOM 692 C C . GLY A 1 93 ? -2.705 -11.512 0.417 1.00 89.81 93 GLY A C 1
ATOM 693 O O . GLY A 1 93 ? -2.861 -12.429 1.230 1.00 89.81 93 GLY A O 1
ATOM 694 N N . HIS A 1 94 ? -1.694 -11.514 -0.455 1.00 87.38 94 HIS A N 1
ATOM 695 C CA . HIS A 1 94 ? -0.726 -12.604 -0.551 1.00 87.38 94 HIS A CA 1
ATOM 696 C C . HIS A 1 94 ? 0.605 -12.247 0.123 1.00 87.38 94 HIS A C 1
ATOM 698 O O . HIS A 1 94 ? 1.464 -11.545 -0.397 1.00 87.38 94 HIS A O 1
ATOM 704 N N . LEU A 1 95 ? 0.826 -12.839 1.296 1.00 78.88 95 LEU A N 1
ATOM 705 C CA . LEU A 1 95 ? 1.976 -12.523 2.151 1.00 78.88 95 LEU A CA 1
ATOM 706 C C . LEU A 1 95 ? 3.286 -13.222 1.757 1.00 78.88 95 LEU A C 1
ATOM 708 O O . LEU A 1 95 ? 4.332 -12.903 2.313 1.00 78.88 95 LEU A O 1
ATOM 712 N N . GLN A 1 96 ? 3.235 -14.222 0.877 1.00 69.25 96 GLN A N 1
ATOM 713 C CA . GLN A 1 96 ? 4.326 -15.190 0.680 1.00 69.25 96 GLN A CA 1
ATOM 714 C C . GLN A 1 96 ? 5.053 -15.015 -0.657 1.00 69.25 96 GLN A C 1
ATOM 716 O O . GLN A 1 96 ? 5.575 -15.979 -1.218 1.00 69.25 96 GLN A O 1
ATOM 721 N N . TYR A 1 97 ? 5.055 -13.804 -1.209 1.00 62.91 97 TYR A N 1
ATOM 722 C CA . TYR A 1 97 ? 5.707 -13.574 -2.487 1.00 62.91 97 TYR A CA 1
ATOM 723 C C . TYR A 1 97 ? 7.229 -13.578 -2.369 1.00 62.91 97 TYR A C 1
ATOM 725 O O . TYR A 1 97 ? 7.839 -12.717 -1.739 1.00 62.91 97 TYR A O 1
ATOM 733 N N . VAL A 1 98 ? 7.831 -14.523 -3.086 1.00 62.44 98 VAL A N 1
ATOM 734 C CA . VAL A 1 98 ? 9.168 -14.369 -3.654 1.00 62.44 98 VAL A CA 1
ATOM 735 C C . VAL A 1 98 ? 9.001 -13.568 -4.956 1.00 62.44 98 VAL A C 1
ATOM 737 O O . VAL A 1 98 ? 7.989 -13.721 -5.651 1.00 62.44 98 VAL A O 1
ATOM 740 N N . ASN A 1 99 ? 9.955 -12.690 -5.289 1.00 60.78 99 ASN A N 1
ATOM 741 C CA . ASN A 1 99 ? 10.067 -12.051 -6.615 1.00 60.78 99 ASN A CA 1
ATOM 742 C C . ASN A 1 99 ? 9.707 -13.098 -7.700 1.00 60.78 99 ASN A C 1
ATOM 744 O O . ASN A 1 99 ? 10.344 -14.153 -7.692 1.00 60.78 99 ASN A O 1
ATOM 748 N N . PRO A 1 100 ? 8.678 -12.920 -8.562 1.00 63.91 100 PRO A N 1
ATOM 749 C CA . PRO A 1 100 ? 8.228 -11.677 -9.186 1.00 63.91 100 PRO A CA 1
ATOM 750 C C . PRO A 1 100 ? 6.922 -11.020 -8.693 1.00 63.91 100 PRO A C 1
ATOM 752 O O . PRO A 1 100 ? 6.398 -10.099 -9.316 1.00 63.91 100 PRO A O 1
ATOM 755 N N . HIS A 1 101 ? 6.326 -11.459 -7.597 1.00 77.62 101 HIS A N 1
ATOM 756 C CA . HIS A 1 101 ? 4.903 -11.156 -7.391 1.00 77.62 101 HIS A CA 1
ATOM 757 C C . HIS A 1 101 ? 4.571 -9.882 -6.586 1.00 77.62 101 HIS A C 1
ATOM 759 O O . HIS A 1 101 ? 3.400 -9.595 -6.381 1.00 77.62 101 HIS A O 1
ATOM 765 N N . CYS A 1 102 ? 5.557 -9.062 -6.213 1.00 86.12 102 CYS A N 1
ATOM 766 C CA . CYS A 1 102 ? 5.358 -7.806 -5.468 1.00 86.12 102 CYS A CA 1
ATOM 767 C C . CYS A 1 102 ? 4.959 -6.617 -6.373 1.00 86.12 102 CYS A C 1
ATOM 769 O O . CYS A 1 102 ? 5.155 -6.664 -7.596 1.00 86.12 102 CYS A O 1
ATOM 771 N N . SER A 1 103 ? 4.467 -5.516 -5.785 1.00 90.56 103 SER A N 1
ATOM 772 C CA . SER A 1 103 ? 4.404 -4.226 -6.494 1.00 90.56 103 SER A CA 1
ATOM 773 C C . SER A 1 103 ? 5.807 -3.652 -6.638 1.00 90.56 103 SER A C 1
ATOM 775 O O . SER A 1 103 ? 6.605 -3.799 -5.716 1.00 90.56 103 SER A O 1
ATOM 777 N N . GLN A 1 104 ? 6.116 -2.968 -7.739 1.00 90.25 104 GLN A N 1
ATOM 778 C CA . GLN A 1 104 ? 7.451 -2.406 -7.937 1.00 90.25 104 GLN A CA 1
ATOM 779 C C . GLN A 1 104 ? 7.425 -1.203 -8.879 1.00 90.25 104 GLN A C 1
ATOM 781 O O . GLN A 1 104 ? 6.873 -1.271 -9.986 1.00 90.25 104 GLN A O 1
ATOM 786 N N . THR A 1 105 ? 8.081 -0.121 -8.466 1.00 91.38 105 THR A N 1
ATOM 787 C CA . THR A 1 105 ? 8.354 1.015 -9.348 1.00 91.38 105 THR A CA 1
ATOM 788 C C . THR A 1 105 ? 9.533 0.740 -10.273 1.00 91.38 105 THR A C 1
ATOM 790 O O . THR A 1 105 ? 10.380 -0.113 -10.004 1.00 91.38 105 THR A O 1
ATOM 793 N N . ASN A 1 106 ? 9.641 1.504 -11.361 1.00 90.31 106 ASN A N 1
ATOM 794 C CA . ASN A 1 106 ? 10.934 1.635 -12.022 1.00 90.31 106 ASN A CA 1
ATOM 795 C C . ASN A 1 106 ? 11.922 2.333 -11.085 1.00 90.31 106 ASN A C 1
ATOM 797 O O . ASN A 1 106 ? 11.538 3.018 -10.133 1.00 90.31 106 ASN A O 1
ATOM 801 N N . VAL A 1 107 ? 13.199 2.174 -11.405 1.00 86.25 107 VAL A N 1
ATOM 802 C CA . VAL A 1 107 ? 14.273 2.958 -10.810 1.00 86.25 107 VAL A CA 1
ATOM 803 C C . VAL A 1 107 ? 14.057 4.431 -11.152 1.00 86.25 107 VAL A C 1
ATOM 805 O O .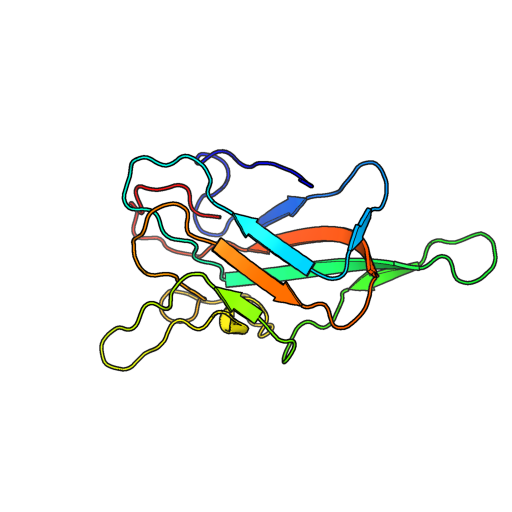 VAL A 1 107 ? 14.064 4.798 -12.328 1.00 86.25 107 VAL A O 1
ATOM 808 N N . GLN A 1 108 ? 13.851 5.273 -10.140 1.00 86.75 108 GLN A N 1
ATOM 809 C CA . GLN A 1 108 ? 13.597 6.701 -10.338 1.00 86.75 108 GLN A CA 1
ATOM 810 C C . GLN A 1 108 ? 13.980 7.536 -9.113 1.00 86.75 108 GLN A C 1
ATOM 812 O O . GLN A 1 108 ? 14.280 7.003 -8.049 1.00 86.75 108 GLN A O 1
ATOM 817 N N . GLU A 1 109 ? 13.954 8.859 -9.266 1.00 85.62 109 GLU A N 1
ATOM 818 C CA . GLU A 1 109 ? 14.047 9.782 -8.138 1.00 85.62 109 GLU A CA 1
ATOM 819 C C . GLU A 1 109 ? 12.700 9.864 -7.410 1.00 85.62 109 GLU A C 1
ATOM 821 O O . GLU A 1 109 ? 11.646 9.969 -8.045 1.00 85.62 109 GLU A O 1
ATOM 826 N N . SER A 1 110 ? 12.760 9.832 -6.077 1.00 85.88 110 SER A N 1
ATOM 827 C CA . SER A 1 110 ? 11.610 9.939 -5.172 1.00 85.88 110 SER A CA 1
ATOM 828 C C . SER A 1 110 ? 10.419 9.035 -5.548 1.00 85.88 110 SER A C 1
ATOM 830 O O . SER A 1 110 ? 9.311 9.538 -5.771 1.00 85.88 110 SER A O 1
ATOM 832 N N . PRO A 1 111 ? 10.626 7.708 -5.676 1.00 89.31 111 PRO A N 1
ATOM 833 C CA . PRO A 1 111 ? 9.539 6.780 -5.957 1.00 89.31 111 PRO A CA 1
ATOM 834 C C . PRO A 1 111 ? 8.532 6.753 -4.803 1.00 89.31 111 PRO A C 1
ATOM 836 O O . PRO A 1 111 ? 8.890 6.916 -3.632 1.00 89.31 111 PRO A O 1
ATOM 839 N N . TRP A 1 112 ? 7.268 6.510 -5.146 1.00 92.88 112 TRP A N 1
ATOM 840 C CA . TRP A 1 112 ? 6.187 6.420 -4.171 1.00 92.88 112 TRP A CA 1
ATOM 841 C C . TRP A 1 112 ? 5.148 5.369 -4.555 1.00 92.88 112 TRP A C 1
ATOM 843 O O . TRP A 1 112 ? 4.924 5.075 -5.733 1.00 92.88 112 TRP A O 1
ATOM 853 N N . TRP A 1 113 ? 4.467 4.846 -3.538 1.00 95.31 113 TRP A N 1
ATOM 854 C CA . TRP A 1 113 ? 3.271 4.014 -3.655 1.00 95.31 113 TRP A CA 1
ATOM 855 C C . TRP A 1 113 ? 2.163 4.574 -2.758 1.00 95.31 113 TRP A C 1
ATOM 857 O O . TRP A 1 113 ? 2.440 5.127 -1.696 1.00 95.31 113 TRP A O 1
ATOM 867 N N . MET A 1 114 ? 0.900 4.453 -3.169 1.00 97.25 114 MET A N 1
ATOM 868 C CA . MET A 1 114 ? -0.248 4.951 -2.412 1.00 97.25 114 MET A CA 1
ATOM 869 C C . MET A 1 114 ? -1.497 4.089 -2.611 1.00 97.25 114 MET A C 1
ATOM 871 O O . MET A 1 114 ? -1.825 3.696 -3.730 1.00 97.25 114 MET A O 1
ATOM 875 N N . ILE A 1 115 ? -2.272 3.903 -1.540 1.00 97.94 115 ILE A N 1
ATOM 876 C CA . ILE A 1 115 ? -3.618 3.317 -1.576 1.00 97.94 115 ILE A CA 1
ATOM 877 C C . ILE A 1 115 ? -4.696 4.317 -1.149 1.00 97.94 115 ILE A C 1
ATOM 8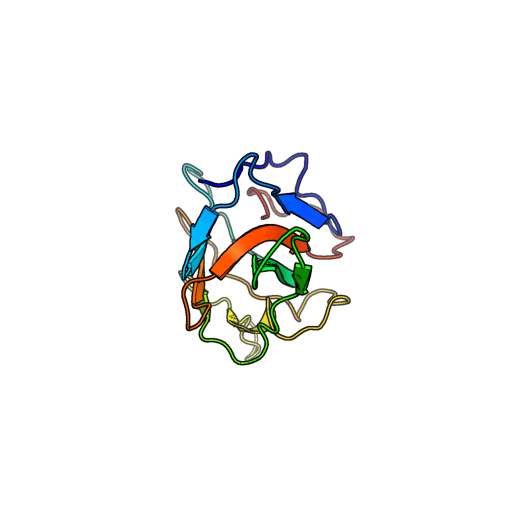79 O O . ILE A 1 115 ? -4.541 5.058 -0.178 1.00 97.94 115 ILE A O 1
ATOM 883 N N . ASN A 1 116 ? -5.832 4.286 -1.849 1.00 97.94 116 ASN A N 1
ATOM 884 C CA . ASN A 1 116 ? -7.083 4.918 -1.445 1.00 97.94 116 ASN A CA 1
ATOM 885 C C . ASN A 1 116 ? -7.912 3.947 -0.598 1.00 97.94 116 ASN A C 1
ATOM 887 O O . ASN A 1 116 ? -8.423 2.941 -1.090 1.00 97.94 116 ASN A O 1
ATOM 891 N N . LEU A 1 117 ? -8.122 4.281 0.673 1.00 97.00 117 LEU A N 1
ATOM 892 C CA . LEU A 1 117 ? -8.928 3.489 1.596 1.00 97.00 117 LEU A CA 1
ATOM 893 C C . LEU A 1 117 ? -10.439 3.605 1.327 1.00 97.00 117 LEU A C 1
ATOM 895 O O . LEU A 1 117 ? -11.218 2.999 2.052 1.00 97.00 117 LEU A O 1
ATOM 899 N N . ILE A 1 118 ? -10.873 4.330 0.291 1.00 97.38 118 ILE A N 1
ATOM 900 C CA . ILE A 1 118 ? -12.273 4.551 -0.125 1.00 97.38 118 ILE A CA 1
ATOM 901 C C . ILE A 1 118 ? -13.062 5.445 0.850 1.00 97.38 118 ILE A C 1
ATOM 903 O O . ILE A 1 118 ? -13.833 6.289 0.394 1.00 97.38 118 ILE A O 1
ATOM 907 N N . ALA A 1 119 ? -12.809 5.351 2.156 1.00 96.00 119 ALA A N 1
ATOM 908 C CA . ALA A 1 119 ? -13.361 6.203 3.205 1.00 96.00 119 ALA A CA 1
ATOM 909 C C . ALA A 1 119 ? -12.262 6.713 4.153 1.00 96.00 119 ALA A C 1
ATOM 911 O O . ALA A 1 119 ? -11.113 6.276 4.094 1.00 96.00 119 ALA A O 1
ATOM 912 N N . VAL A 1 120 ? -12.613 7.665 5.019 1.00 95.50 120 VAL A N 1
ATOM 913 C CA . VAL A 1 120 ? -11.731 8.104 6.109 1.00 95.50 120 VAL A CA 1
ATOM 914 C C . VAL A 1 120 ? -11.817 7.085 7.241 1.00 95.50 120 VAL A C 1
ATOM 916 O O . VAL A 1 120 ? -12.903 6.830 7.757 1.00 95.50 120 VAL A O 1
ATOM 919 N N . HIS A 1 121 ? -10.673 6.536 7.636 1.00 94.25 121 HIS A N 1
ATOM 920 C CA . HIS A 1 121 ? -10.548 5.569 8.723 1.00 94.25 121 HIS A CA 1
ATOM 921 C C . HIS A 1 121 ? -9.711 6.140 9.862 1.00 94.25 121 HIS A C 1
ATOM 923 O O . HIS A 1 121 ? -8.770 6.898 9.628 1.00 94.25 121 HIS A O 1
ATOM 929 N N . CYS A 1 122 ? -10.038 5.751 11.092 1.00 94.00 122 CYS A N 1
ATOM 930 C CA . CYS A 1 122 ? -9.226 6.037 12.269 1.00 94.00 122 CYS A CA 1
ATOM 931 C C . CYS A 1 122 ? -8.148 4.950 12.385 1.00 94.00 122 CYS A C 1
ATOM 933 O O . CYS A 1 122 ? -8.418 3.845 12.849 1.00 94.00 122 CYS A O 1
ATOM 935 N N . ILE A 1 123 ? -6.952 5.229 11.877 1.00 93.88 123 ILE A N 1
ATOM 936 C CA . ILE A 1 123 ? -5.847 4.281 11.757 1.00 93.88 123 ILE A CA 1
ATOM 937 C C . ILE A 1 123 ? -5.076 4.214 13.074 1.00 93.88 123 ILE A C 1
ATOM 939 O O . ILE A 1 123 ? -4.606 5.226 13.600 1.00 93.88 123 ILE A O 1
ATOM 943 N N . ARG A 1 124 ? -4.899 2.987 13.568 1.00 93.31 124 ARG A N 1
ATOM 944 C CA . ARG A 1 124 ? -4.042 2.668 14.716 1.00 93.31 124 ARG A CA 1
ATOM 945 C C . ARG A 1 124 ? -2.740 1.992 14.309 1.00 93.31 124 ARG A C 1
ATOM 947 O O . ARG A 1 124 ? -1.763 2.085 15.046 1.00 93.31 124 ARG A O 1
ATOM 954 N N . LYS A 1 125 ? -2.738 1.250 13.204 1.00 93.88 125 LYS A N 1
ATOM 955 C CA . LYS A 1 125 ? -1.545 0.547 12.739 1.00 93.88 125 LYS A CA 1
ATOM 956 C C . LYS A 1 125 ? -1.497 0.512 11.222 1.00 93.88 125 LYS A C 1
ATOM 958 O O . LYS A 1 125 ? -2.508 0.230 10.581 1.00 93.88 125 LYS A O 1
ATOM 963 N N . VAL A 1 126 ? -0.310 0.746 10.682 1.00 94.00 126 VAL A N 1
ATOM 964 C CA . VAL A 1 126 ? 0.061 0.376 9.317 1.00 94.00 126 VAL A CA 1
ATOM 965 C C . VAL A 1 126 ? 1.219 -0.602 9.430 1.00 94.00 126 VAL A C 1
ATOM 967 O O . VAL A 1 126 ? 2.176 -0.325 10.145 1.00 94.00 126 VAL A O 1
ATOM 970 N N . ALA A 1 127 ? 1.122 -1.751 8.777 1.00 92.31 127 ALA A N 1
ATOM 971 C CA . ALA A 1 127 ? 2.207 -2.716 8.690 1.00 92.31 127 ALA A CA 1
ATOM 972 C C . ALA A 1 127 ? 2.569 -2.926 7.222 1.00 92.31 127 ALA A C 1
ATOM 974 O O . ALA A 1 127 ? 1.681 -3.092 6.389 1.00 92.31 127 ALA A O 1
ATOM 975 N N . ILE A 1 128 ? 3.859 -2.910 6.918 1.00 89.00 128 ILE A N 1
ATOM 976 C CA . ILE A 1 128 ? 4.393 -3.093 5.572 1.00 89.00 128 ILE A CA 1
ATOM 977 C C . ILE A 1 128 ? 5.290 -4.319 5.588 1.00 89.00 128 ILE A C 1
ATOM 979 O O . ILE A 1 128 ? 6.215 -4.396 6.393 1.00 89.00 128 ILE A O 1
ATOM 983 N N . ARG A 1 129 ? 5.010 -5.285 4.719 1.00 86.00 129 ARG A N 1
ATOM 984 C CA . ARG A 1 129 ? 5.843 -6.465 4.515 1.00 86.00 129 ARG A CA 1
ATOM 985 C C . ARG A 1 129 ? 6.777 -6.227 3.336 1.00 86.00 129 ARG A C 1
ATOM 987 O O . ARG A 1 129 ? 6.318 -5.995 2.216 1.00 86.00 129 ARG A O 1
ATOM 994 N N . ASN A 1 130 ? 8.070 -6.347 3.606 1.00 77.56 130 ASN A N 1
ATOM 995 C CA . ASN A 1 130 ? 9.117 -6.310 2.598 1.00 77.56 130 ASN A CA 1
ATOM 996 C C . ASN A 1 130 ? 9.198 -7.647 1.824 1.00 77.56 130 ASN A C 1
ATOM 998 O O . ASN A 1 130 ? 8.627 -8.659 2.238 1.00 77.56 130 ASN A O 1
ATOM 1002 N N . ILE A 1 131 ? 9.906 -7.666 0.696 1.00 75.38 131 ILE A N 1
ATOM 1003 C CA . ILE A 1 131 ? 10.183 -8.855 -0.115 1.00 75.38 131 ILE A CA 1
ATOM 1004 C C . ILE A 1 131 ? 11.047 -9.876 0.632 1.00 75.38 131 ILE A C 1
ATOM 1006 O O . ILE A 1 131 ? 12.062 -9.526 1.232 1.00 75.38 131 ILE A O 1
ATOM 1010 N N . ASP A 1 132 ? 10.684 -11.154 0.537 1.00 63.91 132 ASP A N 1
ATOM 1011 C CA . ASP A 1 132 ? 11.543 -12.271 0.931 1.00 63.91 132 ASP A CA 1
ATOM 1012 C C . ASP A 1 132 ? 12.574 -12.530 -0.194 1.00 63.91 132 ASP A C 1
ATOM 1014 O O . ASP A 1 132 ? 12.373 -13.405 -1.033 1.00 63.91 132 ASP A O 1
ATOM 1018 N N . ASP A 1 133 ? 13.655 -11.741 -0.279 1.00 58.22 133 ASP A N 1
ATOM 1019 C CA . ASP A 1 133 ? 14.748 -11.996 -1.238 1.00 58.22 133 ASP A CA 1
ATOM 1020 C C . ASP A 1 133 ? 16.064 -12.352 -0.525 1.00 58.22 133 ASP A C 1
ATOM 1022 O O . ASP A 1 133 ? 16.610 -11.577 0.263 1.00 58.22 133 ASP A O 1
ATOM 1026 N N . LEU A 1 134 ? 16.562 -13.558 -0.819 1.00 46.19 134 LEU A N 1
ATOM 1027 C CA . LEU A 1 134 ? 17.849 -14.107 -0.380 1.00 46.19 134 LEU A CA 1
ATOM 1028 C C . LEU A 1 134 ? 19.024 -13.638 -1.266 1.00 46.19 134 LEU A C 1
ATOM 1030 O O . LEU A 1 134 ? 20.180 -13.904 -0.931 1.00 46.19 134 LEU A O 1
ATOM 1034 N N . HIS A 1 135 ? 18.771 -12.924 -2.367 1.00 45.09 135 HIS A N 1
ATOM 1035 C CA . HIS A 1 135 ? 19.802 -12.372 -3.242 1.00 45.09 135 HIS A CA 1
ATOM 1036 C C . HIS A 1 135 ? 20.008 -10.880 -2.967 1.00 45.09 135 HIS A C 1
ATOM 1038 O O . HIS A 1 135 ? 19.306 -10.001 -3.454 1.00 45.09 135 HIS A O 1
ATOM 1044 N N . GLY A 1 136 ? 21.007 -10.607 -2.126 1.00 42.56 136 GLY A N 1
ATOM 1045 C CA . GLY A 1 136 ? 21.345 -9.271 -1.656 1.00 42.56 136 GLY A CA 1
ATOM 1046 C C . GLY A 1 136 ? 21.639 -8.232 -2.747 1.00 42.56 136 GLY A C 1
ATOM 1047 O O . GLY A 1 136 ? 22.080 -8.548 -3.850 1.00 42.56 136 GLY A O 1
ATOM 1048 N N . LYS A 1 137 ? 21.510 -6.969 -2.316 1.00 38.78 137 LYS A N 1
ATOM 1049 C CA . LYS A 1 137 ? 21.740 -5.694 -3.022 1.00 38.78 137 LYS A CA 1
ATOM 1050 C C . LYS A 1 137 ? 20.592 -5.203 -3.905 1.00 38.78 137 LYS A C 1
ATOM 1052 O O . LYS A 1 137 ? 20.727 -5.099 -5.118 1.00 38.78 137 LYS A O 1
ATOM 1057 N N . LEU A 1 138 ? 19.564 -4.666 -3.256 1.00 39.03 138 LEU A N 1
ATOM 1058 C CA . LEU A 1 138 ? 18.948 -3.437 -3.749 1.00 39.03 138 LEU A CA 1
ATOM 1059 C C . LEU A 1 138 ? 19.570 -2.272 -2.972 1.00 39.03 138 LEU A C 1
ATOM 1061 O O . LEU A 1 138 ? 19.318 -2.054 -1.790 1.00 39.03 138 LEU A O 1
ATOM 1065 N N . LEU A 1 139 ? 20.521 -1.611 -3.633 1.00 35.25 139 LEU A N 1
ATOM 1066 C CA . LEU A 1 139 ? 21.137 -0.365 -3.192 1.00 35.25 139 LEU A CA 1
ATOM 1067 C C . LEU A 1 139 ? 20.110 0.748 -3.378 1.00 35.25 139 LEU A C 1
ATOM 1069 O O . LEU A 1 139 ? 19.955 1.281 -4.469 1.00 35.25 139 LEU A O 1
ATOM 1073 N N . GLY A 1 140 ? 19.399 1.065 -2.310 1.00 37.09 140 GLY A N 1
ATOM 1074 C CA . GLY A 1 140 ? 18.350 2.068 -2.313 1.00 37.09 140 GLY A CA 1
ATOM 1075 C C . GLY A 1 140 ? 17.305 1.630 -1.319 1.00 37.09 140 GLY A C 1
ATOM 1076 O O . GLY A 1 140 ? 16.829 0.508 -1.436 1.00 37.09 140 GLY A O 1
ATOM 1077 N N . SER A 1 141 ? 17.051 2.454 -0.303 1.00 38.69 141 SER A N 1
ATOM 1078 C CA . SER A 1 141 ? 16.164 2.138 0.815 1.00 38.69 141 SER A CA 1
ATOM 1079 C C . SER A 1 141 ? 14.925 1.409 0.318 1.00 38.69 141 SER A C 1
ATOM 1081 O O . SER A 1 141 ? 14.109 1.998 -0.376 1.00 38.69 141 SER A O 1
ATOM 1083 N N . ILE A 1 142 ? 14.824 0.120 0.624 1.00 45.19 142 ILE A N 1
ATOM 1084 C CA . ILE A 1 142 ? 13.586 -0.611 0.418 1.00 45.19 142 ILE A CA 1
ATOM 1085 C C . ILE A 1 142 ? 12.608 -0.043 1.453 1.00 45.19 142 ILE A C 1
ATOM 1087 O O . ILE A 1 142 ? 13.012 0.253 2.577 1.00 45.19 142 ILE A O 1
ATOM 1091 N N . ILE A 1 143 ? 11.354 0.173 1.085 1.00 43.56 143 ILE A N 1
ATOM 1092 C CA . ILE A 1 143 ? 10.245 0.244 2.040 1.00 43.56 143 ILE A CA 1
ATOM 1093 C C . ILE A 1 143 ? 9.190 -0.693 1.494 1.00 43.56 143 ILE A C 1
ATOM 1095 O O . ILE A 1 143 ? 8.935 -0.579 0.270 1.00 43.56 143 ILE A O 1
#

Sequence (143 aa):
MIGQVDGIQAIGGAVLEFTPELYITARYVSVDIIGSSYQTIVQLTEVMVEEVTTATTKQATRKALLLTGRPSSQSSTFTDSGDMRLASRAVDGHLQYVNPHCSQTNVQESPWWMINLIAVHCIRKVAIRNIDDLHGKLLGSII

Radius of gyration: 15.45 Å; chains: 1; bounding box: 42×28×47 Å

Secondary structure (DSSP, 8-state):
------TTTS-TT-EEEE--SSPEEEEEEEEE--S-SS-B--EESEEEEEEEE--SSS--EEEE---TTS-EEES---EETTEE--GGGGGSS-TT--TTSSEEPPSBSS-EEEEEEEEEEEEEEEEEEPP---S----S---

InterPro domains:
  IPR008979 Galactose-binding-like domain superfamily [SSF49785] (69-135)
  IPR051941 Blood Group Antigen-Binding Lectin [PTHR45713] (65-142)